Protein AF-A0A914PVV0-F1 (afdb_monomer_lite)

Structure (mmCIF, N/CA/C/O backbone):
data_AF-A0A914PVV0-F1
#
_entry.id   AF-A0A914PVV0-F1
#
loop_
_atom_site.group_PDB
_atom_site.id
_atom_site.type_symbol
_atom_site.label_atom_id
_atom_site.label_alt_id
_atom_site.label_comp_id
_atom_site.label_asym_id
_atom_site.label_entity_id
_atom_site.label_seq_id
_atom_site.pdbx_PDB_ins_code
_atom_site.Cartn_x
_atom_site.Cartn_y
_atom_site.Cartn_z
_atom_site.occupancy
_atom_site.B_iso_or_equiv
_atom_site.auth_seq_id
_atom_site.auth_comp_id
_atom_site.auth_asym_id
_atom_site.auth_atom_id
_atom_site.pdbx_PDB_model_num
ATOM 1 N N . MET A 1 1 ? -35.018 1.408 21.579 1.00 57.44 1 MET A N 1
ATOM 2 C CA . MET A 1 1 ? -34.139 1.826 20.461 1.00 57.44 1 MET A CA 1
ATOM 3 C C . MET A 1 1 ? -34.644 3.132 19.842 1.00 57.44 1 MET A C 1
ATOM 5 O O . MET A 1 1 ? -35.717 3.586 20.230 1.00 57.44 1 MET A O 1
ATOM 9 N N . ARG A 1 2 ? -33.846 3.809 18.996 1.00 64.81 2 ARG A N 1
ATOM 10 C CA . ARG A 1 2 ? -34.259 5.055 18.305 1.00 64.81 2 ARG A CA 1
ATOM 11 C C . ARG A 1 2 ? -35.321 4.743 17.235 1.00 64.81 2 ARG A C 1
ATOM 13 O O . ARG A 1 2 ? -35.504 3.589 16.883 1.00 64.81 2 ARG A O 1
ATOM 20 N N . ASN A 1 3 ? -36.02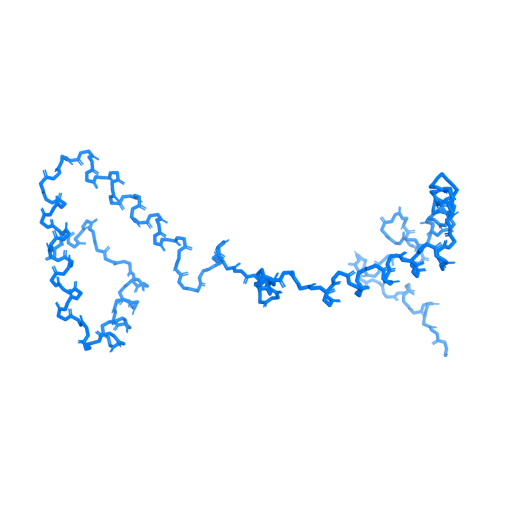4 5.766 16.740 1.00 66.62 3 ASN A N 1
ATOM 21 C CA . ASN A 1 3 ? -37.070 5.612 15.719 1.00 66.62 3 ASN A CA 1
ATOM 22 C C . ASN A 1 3 ? -36.509 4.980 14.426 1.00 66.62 3 ASN A C 1
ATOM 24 O O . ASN A 1 3 ? -35.668 5.599 13.765 1.00 66.62 3 ASN A O 1
ATOM 28 N N . GLU A 1 4 ? -37.014 3.792 14.085 1.00 58.53 4 GLU A N 1
ATOM 29 C CA . GLU A 1 4 ? -36.566 2.928 12.983 1.00 58.53 4 GLU A CA 1
ATOM 30 C C . GLU A 1 4 ? -36.800 3.537 11.597 1.00 58.53 4 GLU A C 1
ATOM 32 O O . GLU A 1 4 ? -35.955 3.397 10.723 1.00 58.53 4 GLU A O 1
ATOM 37 N N . LEU A 1 5 ? -37.862 4.325 11.403 1.00 58.12 5 LEU A N 1
ATOM 38 C CA . LEU A 1 5 ? -38.147 4.958 10.105 1.00 58.12 5 LEU A CA 1
ATOM 39 C C . LEU A 1 5 ? -37.106 6.014 9.703 1.00 58.12 5 LEU A C 1
ATOM 41 O O . LEU A 1 5 ? -37.007 6.379 8.537 1.00 58.12 5 LEU A O 1
ATOM 45 N N . LYS A 1 6 ? -36.352 6.543 10.675 1.00 58.94 6 LYS A N 1
ATOM 46 C CA . LYS A 1 6 ? -35.351 7.598 10.451 1.00 58.94 6 LYS A CA 1
ATOM 47 C C . LYS A 1 6 ? -33.915 7.147 10.735 1.00 58.94 6 LYS A C 1
ATOM 49 O O . LYS A 1 6 ? -32.983 7.773 10.244 1.00 58.94 6 LYS A O 1
ATOM 54 N N . HIS A 1 7 ? -33.734 6.105 11.545 1.00 66.00 7 HIS A N 1
ATOM 55 C CA . HIS A 1 7 ? -32.417 5.619 11.975 1.00 66.00 7 HIS A CA 1
ATOM 56 C C . HIS A 1 7 ? -32.308 4.093 11.866 1.00 66.00 7 HIS A C 1
ATOM 58 O O . HIS A 1 7 ? -31.552 3.492 12.626 1.00 66.00 7 HIS A O 1
ATOM 64 N N . GLY A 1 8 ? -33.088 3.478 10.977 1.00 78.88 8 GLY A N 1
ATOM 65 C CA . GLY A 1 8 ? -32.992 2.055 10.678 1.00 78.88 8 GLY A CA 1
ATOM 66 C C . GLY A 1 8 ? -31.596 1.675 10.189 1.00 78.88 8 GLY A C 1
ATOM 67 O O . GLY A 1 8 ? -30.842 2.525 9.701 1.00 78.88 8 GLY A O 1
ATOM 68 N N . LEU A 1 9 ? -31.270 0.402 10.383 1.00 86.31 9 LEU A N 1
ATOM 69 C CA . LEU A 1 9 ? -30.069 -0.215 9.841 1.00 86.31 9 LEU A CA 1
ATOM 70 C C . LEU A 1 9 ? -30.288 -0.530 8.356 1.00 86.31 9 LEU A C 1
ATOM 72 O O . LEU A 1 9 ? -31.388 -0.919 7.960 1.00 86.31 9 LEU A O 1
ATOM 76 N N . GLU A 1 10 ? -29.246 -0.348 7.554 1.00 88.31 10 GLU A N 1
ATOM 77 C CA . GLU A 1 10 ? -29.175 -0.856 6.178 1.00 88.31 10 GLU A CA 1
ATOM 78 C C . GLU A 1 10 ? -29.144 -2.407 6.186 1.00 88.31 10 GLU A C 1
ATOM 80 O O . GLU A 1 10 ? -28.877 -3.019 7.221 1.00 88.31 10 GLU A O 1
ATOM 85 N N . GLU A 1 11 ? -29.446 -3.078 5.067 1.00 88.56 11 GLU A N 1
ATOM 86 C CA . GLU A 1 11 ? -29.530 -4.557 5.026 1.00 88.56 11 GLU A CA 1
ATOM 87 C C . GLU A 1 11 ? -28.225 -5.242 5.467 1.00 88.56 11 GLU A C 1
ATOM 89 O O . GLU A 1 11 ? -28.246 -6.205 6.237 1.00 88.56 11 GLU A O 1
ATOM 94 N N . ASP A 1 12 ? -27.086 -4.701 5.038 1.00 86.44 12 ASP A N 1
ATOM 95 C CA . ASP A 1 12 ? -25.755 -5.165 5.427 1.00 86.44 12 ASP A CA 1
ATOM 96 C C . ASP A 1 12 ? -25.471 -4.913 6.917 1.00 86.44 12 ASP A C 1
ATOM 98 O O . ASP A 1 12 ? -24.859 -5.742 7.595 1.00 86.44 12 ASP A O 1
ATOM 102 N N . GLU A 1 13 ? -25.965 -3.800 7.462 1.00 89.19 13 GLU A N 1
ATOM 103 C CA . GLU A 1 13 ? -25.869 -3.483 8.887 1.00 89.19 13 GLU A CA 1
ATOM 104 C C . GLU A 1 13 ? -26.726 -4.435 9.741 1.00 89.19 13 GLU A C 1
ATOM 106 O O . GLU A 1 13 ? -26.305 -4.821 10.834 1.00 89.19 13 GLU A O 1
ATOM 111 N N . VAL A 1 14 ? -27.891 -4.867 9.244 1.00 91.12 14 VAL A N 1
ATOM 112 C CA . VAL A 1 14 ? -28.726 -5.894 9.894 1.00 91.12 14 VAL A CA 1
ATOM 113 C C . VAL A 1 14 ? -28.014 -7.246 9.901 1.00 91.12 14 VAL A C 1
ATOM 115 O O . VAL A 1 14 ? -27.980 -7.924 10.931 1.00 91.12 14 VAL A O 1
ATOM 118 N N . GLU A 1 15 ? -27.406 -7.642 8.783 1.00 90.94 15 GLU A N 1
ATOM 119 C CA . GLU A 1 15 ? -26.637 -8.886 8.705 1.00 90.94 15 GLU A CA 1
ATOM 120 C C . GLU A 1 15 ? -25.436 -8.862 9.666 1.00 90.94 15 GLU A C 1
ATOM 122 O O . GLU A 1 15 ? -25.207 -9.821 10.410 1.00 90.94 15 GLU A O 1
ATOM 127 N N . ALA A 1 16 ? -24.700 -7.747 9.709 1.00 89.81 16 ALA A N 1
ATOM 128 C CA . ALA A 1 16 ? -23.592 -7.548 10.639 1.00 89.81 16 ALA A CA 1
ATOM 129 C C . ALA A 1 16 ? -24.055 -7.573 12.104 1.00 89.81 16 ALA A C 1
ATOM 131 O O . ALA A 1 16 ? -23.403 -8.202 12.940 1.00 89.81 16 ALA A O 1
ATOM 132 N N . TYR A 1 17 ? -25.190 -6.941 12.418 1.00 92.00 17 TYR A N 1
ATOM 133 C CA . TYR A 1 17 ? -25.786 -6.978 13.752 1.00 92.00 17 TYR A CA 1
ATOM 134 C C . TYR A 1 17 ? -26.091 -8.415 14.185 1.00 92.00 17 TYR A C 1
ATOM 136 O O . TYR A 1 17 ? -25.650 -8.828 15.256 1.00 92.00 17 TYR A O 1
ATOM 144 N N . ASN A 1 18 ? -26.765 -9.201 13.341 1.00 94.00 18 ASN A N 1
ATOM 145 C CA . ASN A 1 18 ? -27.108 -10.590 13.655 1.00 94.00 18 ASN A CA 1
ATOM 146 C C . ASN A 1 18 ? -25.855 -11.455 13.873 1.00 94.00 18 ASN A C 1
ATOM 148 O O . ASN A 1 18 ? -25.787 -12.198 14.852 1.00 94.00 18 ASN A O 1
ATOM 152 N N . LYS A 1 19 ? -24.824 -11.290 13.030 1.00 92.75 19 LYS A N 1
ATOM 153 C CA . LYS A 1 19 ? -23.522 -11.957 13.207 1.00 92.75 19 LYS A CA 1
ATOM 154 C C . LYS A 1 19 ? -22.871 -11.602 14.546 1.00 92.75 19 LYS A C 1
ATOM 156 O O . LYS A 1 19 ? -22.341 -12.475 15.228 1.00 92.75 19 LYS A O 1
ATOM 161 N N . LEU A 1 20 ? -22.901 -10.326 14.936 1.00 93.38 20 LEU A N 1
ATOM 162 C CA . LEU A 1 20 ? -22.325 -9.866 16.202 1.00 93.38 20 LEU A CA 1
ATOM 163 C C . LEU A 1 20 ? -23.113 -10.363 17.418 1.00 93.38 20 LEU A C 1
ATOM 165 O O . LEU A 1 20 ? -22.491 -10.711 18.419 1.00 93.38 20 LEU A O 1
ATOM 169 N N . VAL A 1 21 ? -24.445 -10.427 17.339 1.00 94.94 21 VAL A N 1
ATOM 170 C CA . VAL A 1 21 ? -25.301 -11.000 18.393 1.00 94.94 21 VAL A CA 1
ATOM 171 C C . VAL A 1 21 ? -24.935 -12.460 18.644 1.00 94.94 21 VAL A C 1
ATOM 173 O O . VAL A 1 21 ? -24.766 -12.859 19.795 1.00 94.94 21 VAL A O 1
ATOM 176 N N . GLU A 1 22 ? -24.778 -13.243 17.577 1.00 96.88 22 GLU A N 1
ATOM 177 C CA . GLU A 1 22 ? -24.393 -14.651 17.672 1.00 96.88 22 GLU A CA 1
ATOM 178 C C . GLU A 1 22 ? -22.975 -14.806 18.248 1.00 96.88 22 GLU A C 1
ATOM 180 O O . GLU A 1 22 ? -22.773 -15.507 19.241 1.00 96.88 22 GLU A O 1
ATOM 185 N N . LEU A 1 23 ? -21.996 -14.086 17.687 1.00 96.50 23 LEU A N 1
ATOM 186 C CA . LEU A 1 23 ? -20.584 -14.192 18.072 1.00 96.50 23 LEU A CA 1
ATOM 187 C C . LEU A 1 23 ? -20.312 -13.695 19.504 1.00 96.50 23 LEU A C 1
ATOM 189 O O . LEU A 1 23 ? -19.496 -14.265 20.231 1.00 96.50 23 LEU A O 1
ATOM 193 N N . LEU A 1 24 ? -20.979 -12.615 19.916 1.00 96.81 24 LEU A N 1
ATOM 194 C CA . LEU A 1 24 ? -20.758 -11.937 21.196 1.00 96.81 24 LEU A CA 1
ATOM 195 C C . LEU A 1 24 ? -21.884 -12.188 22.205 1.00 96.81 24 LEU A C 1
ATOM 197 O O . LEU A 1 24 ? -21.999 -11.441 23.179 1.00 96.81 24 LEU A O 1
ATOM 201 N N . GLY A 1 25 ? -22.679 -13.249 22.030 1.00 97.06 25 GLY A N 1
ATOM 202 C CA . GLY A 1 25 ? -23.832 -13.554 22.885 1.00 97.06 25 GLY A CA 1
ATOM 203 C C . GLY A 1 25 ? -23.514 -13.546 24.387 1.00 97.06 25 GLY A C 1
ATOM 204 O O . GLY A 1 25 ? -24.254 -12.972 25.185 1.00 97.06 25 GLY A O 1
ATOM 205 N N . HIS A 1 26 ? -22.351 -14.078 24.777 1.00 97.75 26 HIS A N 1
ATOM 206 C CA . HIS A 1 26 ? -21.885 -14.099 26.171 1.00 97.75 26 HIS A CA 1
ATOM 207 C C . HIS A 1 26 ? -21.632 -12.702 26.778 1.00 97.75 26 HIS A C 1
ATOM 209 O O . HIS A 1 26 ? -21.719 -12.536 27.992 1.00 97.75 26 HIS A O 1
ATOM 215 N N . MET A 1 27 ? -21.343 -11.690 25.953 1.00 97.81 27 MET A N 1
ATOM 216 C CA . MET A 1 27 ? -21.174 -10.291 26.370 1.00 97.81 27 MET A CA 1
ATOM 217 C C . MET A 1 27 ? -22.401 -9.427 26.065 1.00 97.81 27 MET A C 1
ATOM 219 O O . MET A 1 27 ? -22.405 -8.239 26.392 1.00 97.81 27 MET A O 1
ATOM 223 N N . TRP A 1 28 ? -23.456 -9.986 25.468 1.00 96.56 28 TRP A N 1
ATOM 224 C CA . TRP A 1 28 ? -24.558 -9.194 24.927 1.00 96.56 28 TRP A CA 1
ATOM 225 C C . TRP A 1 28 ? -25.278 -8.343 25.981 1.00 96.56 28 TRP A C 1
ATOM 227 O O . TRP A 1 28 ? -25.666 -7.206 25.707 1.00 96.56 28 TRP A O 1
ATOM 237 N N . GLY A 1 29 ? -25.382 -8.845 27.217 1.00 97.12 29 GLY A N 1
ATOM 238 C CA . GLY A 1 29 ? -25.919 -8.079 28.345 1.00 97.12 29 GLY A CA 1
ATOM 239 C C . GLY A 1 29 ? -25.108 -6.812 28.643 1.00 97.12 29 GLY A C 1
ATOM 240 O O . GLY A 1 29 ? -25.682 -5.738 28.812 1.00 97.12 29 GLY A O 1
ATOM 241 N N . PHE A 1 30 ? -23.775 -6.899 28.626 1.00 98.12 30 PHE A N 1
ATOM 242 C CA . PHE A 1 30 ? -22.898 -5.738 28.806 1.00 98.12 30 PHE A CA 1
ATOM 243 C C . PHE A 1 30 ? -23.037 -4.742 27.648 1.00 98.12 30 PHE A C 1
ATOM 245 O O . PHE A 1 30 ? -23.195 -3.544 27.884 1.00 98.12 30 PHE A O 1
ATOM 252 N N . ILE A 1 31 ? -23.032 -5.238 26.407 1.00 97.12 31 ILE A N 1
ATOM 253 C CA . ILE A 1 31 ? -23.175 -4.410 25.199 1.00 97.12 31 ILE A CA 1
ATOM 254 C C . ILE A 1 31 ? -24.508 -3.649 25.222 1.00 97.12 31 ILE A C 1
ATOM 256 O O . ILE A 1 31 ? -24.535 -2.447 24.961 1.00 97.12 31 ILE A O 1
ATOM 260 N N . SER A 1 32 ? -25.596 -4.323 25.604 1.00 95.75 32 SER A N 1
ATOM 261 C CA . SER A 1 32 ? -26.932 -3.726 25.700 1.00 95.75 32 SER A CA 1
ATOM 262 C C . SER A 1 32 ? -26.973 -2.594 26.730 1.00 95.75 32 SER A C 1
ATOM 264 O O . SER A 1 32 ? -27.419 -1.492 26.414 1.00 95.75 32 SER A O 1
ATOM 266 N N . VAL A 1 33 ? -26.421 -2.818 27.929 1.00 97.81 33 VAL A N 1
ATOM 267 C CA . VAL A 1 33 ? -26.341 -1.784 28.977 1.00 97.81 33 VAL A CA 1
ATOM 268 C C . VAL A 1 33 ? -25.510 -0.582 28.513 1.00 97.81 33 VAL A C 1
ATOM 270 O O . VAL A 1 33 ? -25.919 0.564 28.709 1.00 97.81 33 VAL A O 1
ATOM 273 N N . GLN A 1 34 ? -24.369 -0.810 27.854 1.00 97.69 34 GLN A N 1
ATOM 274 C CA . GLN A 1 34 ? -23.549 0.273 27.299 1.00 97.69 34 GLN A CA 1
ATOM 275 C C . GLN A 1 34 ? -24.303 1.073 26.224 1.00 97.69 34 GLN A C 1
ATOM 277 O O . GLN A 1 34 ? -24.290 2.307 26.252 1.00 97.69 34 GLN A O 1
ATOM 282 N N . ALA A 1 35 ? -25.007 0.399 25.310 1.00 94.38 35 ALA A N 1
ATOM 283 C CA . ALA A 1 35 ? -25.793 1.048 24.261 1.00 94.38 35 ALA A CA 1
ATOM 284 C C . ALA A 1 35 ? -26.935 1.906 24.837 1.00 94.38 35 ALA A C 1
ATOM 286 O O . ALA A 1 35 ? -27.180 3.024 24.373 1.00 94.38 35 ALA A O 1
ATOM 287 N N . GLU A 1 36 ? -27.609 1.427 25.884 1.00 95.00 36 GLU A N 1
ATOM 288 C CA . GLU A 1 36 ? -28.650 2.182 26.587 1.00 95.00 36 GLU A CA 1
ATOM 289 C C . GLU A 1 36 ? -28.096 3.427 27.290 1.00 95.00 36 GLU A C 1
ATOM 291 O O . GLU A 1 36 ? -28.694 4.506 27.196 1.00 95.00 36 GLU A O 1
ATOM 296 N N . MET A 1 37 ? -26.934 3.313 27.942 1.00 96.44 37 MET A N 1
ATOM 297 C CA . MET A 1 37 ? -26.247 4.451 28.559 1.00 96.44 37 MET A CA 1
ATOM 298 C C . MET A 1 37 ? -25.875 5.517 27.520 1.00 96.44 37 MET A C 1
ATOM 300 O O . MET A 1 37 ? -26.160 6.700 27.726 1.00 96.44 37 MET A O 1
ATOM 304 N N . GLN A 1 38 ? -25.319 5.110 26.374 1.00 92.75 38 GLN A N 1
ATOM 305 C CA . GLN A 1 38 ? -25.003 6.024 25.272 1.00 92.75 38 GLN A CA 1
ATOM 306 C C . GLN A 1 38 ? -26.260 6.710 24.725 1.00 92.75 38 GLN A C 1
ATOM 308 O O . GLN A 1 38 ? -26.264 7.924 24.512 1.00 92.75 38 GLN A O 1
ATOM 313 N N . LEU A 1 39 ? -27.367 5.972 24.569 1.00 91.50 39 LEU A N 1
ATOM 314 C CA . LEU A 1 39 ? -28.643 6.539 24.131 1.00 91.50 39 LEU A CA 1
ATOM 315 C C . LEU A 1 39 ? -29.188 7.578 25.124 1.00 91.50 39 LEU A C 1
ATOM 317 O O . LEU A 1 39 ? -29.756 8.588 24.698 1.00 91.50 39 LEU A O 1
ATOM 321 N N . LYS A 1 40 ? -29.027 7.354 26.434 1.00 94.38 40 LYS A N 1
ATOM 322 C CA . LYS A 1 40 ? -29.444 8.309 27.471 1.00 94.38 40 LYS A CA 1
ATOM 323 C C . LYS A 1 40 ? -28.667 9.623 27.359 1.00 94.38 40 LYS A C 1
ATOM 325 O O . LYS A 1 40 ? -29.293 10.675 27.263 1.00 94.38 40 LYS A O 1
ATOM 330 N N . ILE A 1 41 ? -27.340 9.550 27.248 1.00 92.38 41 ILE A N 1
ATOM 331 C CA . ILE A 1 41 ? -26.469 10.723 27.049 1.00 92.38 41 ILE A CA 1
ATOM 332 C C . ILE A 1 41 ? -26.834 11.450 25.749 1.00 92.38 41 ILE A C 1
ATOM 334 O O . ILE A 1 41 ? -26.969 12.672 25.717 1.00 92.38 41 ILE A O 1
ATOM 338 N N . GLN A 1 42 ? -27.051 10.703 24.664 1.00 89.50 42 GLN A N 1
ATOM 339 C CA . GLN A 1 42 ? -27.476 11.262 23.383 1.00 89.50 42 GLN A CA 1
ATOM 340 C C . GLN A 1 42 ? -28.782 12.051 23.507 1.00 89.50 42 GLN A C 1
ATOM 342 O O . GLN A 1 42 ? -28.884 13.130 22.930 1.00 89.50 42 GLN A O 1
ATOM 347 N N . LYS A 1 43 ? -29.776 11.566 24.264 1.00 90.31 43 LYS A N 1
ATOM 348 C CA . LYS A 1 43 ? -31.075 12.246 24.430 1.00 90.31 43 LYS A CA 1
ATOM 349 C C . LYS A 1 43 ? -30.961 13.613 25.106 1.00 90.31 43 LYS A C 1
ATOM 351 O O . LYS A 1 43 ? -31.742 14.493 24.743 1.00 90.31 43 LYS A O 1
ATOM 356 N N . GLU A 1 44 ? -29.989 13.809 25.991 1.00 94.06 44 GLU A N 1
ATOM 357 C CA . GLU A 1 44 ? -29.754 15.073 26.707 1.00 94.06 44 GLU A CA 1
ATOM 358 C C . GLU A 1 44 ? -29.123 16.164 25.818 1.00 94.06 44 GLU A C 1
ATOM 360 O O . GLU A 1 44 ? -29.208 17.351 26.130 1.00 94.06 44 GLU A O 1
ATOM 365 N N . ARG A 1 45 ? -28.549 15.797 24.662 1.00 91.88 45 ARG A N 1
ATOM 366 C CA . ARG A 1 45 ? -27.898 16.744 23.739 1.00 91.88 45 ARG A CA 1
ATOM 367 C C . ARG A 1 45 ? -28.880 17.630 22.969 1.00 91.88 45 ARG A C 1
ATOM 369 O O . ARG A 1 45 ? -30.032 17.260 22.697 1.00 91.88 45 ARG A O 1
ATOM 376 N N . LYS A 1 46 ? -28.391 18.788 22.516 1.00 95.75 46 LYS A N 1
ATOM 377 C CA . LYS A 1 46 ? -29.142 19.688 21.628 1.00 95.75 46 LYS A CA 1
ATOM 378 C C . LYS A 1 46 ? -29.366 19.040 20.259 1.00 95.75 46 LYS A C 1
ATOM 380 O O . LYS A 1 46 ? -28.605 18.184 19.817 1.00 95.75 46 LYS A O 1
ATOM 385 N N . LYS A 1 47 ? -30.422 19.460 19.554 1.00 92.81 47 LYS A N 1
ATOM 386 C CA . LYS A 1 47 ? -30.803 18.877 18.254 1.00 92.81 47 LYS A CA 1
ATOM 387 C C . LYS A 1 47 ? -29.705 19.008 17.190 1.00 92.81 47 LYS A C 1
ATOM 389 O O . LYS A 1 47 ? -29.486 18.052 16.458 1.00 92.81 47 LYS A O 1
ATOM 394 N N . SER A 1 48 ? -29.031 20.156 17.110 1.00 92.31 48 SER A N 1
ATOM 395 C CA . SER A 1 48 ? -27.924 20.379 16.166 1.00 92.31 48 SER A CA 1
ATOM 396 C C . SER A 1 48 ? -26.745 19.443 16.442 1.00 92.31 48 SER A C 1
ATOM 398 O O . SER A 1 48 ? -26.249 18.796 15.529 1.00 92.31 48 SER A O 1
ATOM 400 N N . GLU A 1 49 ? -26.359 19.300 17.709 1.00 93.50 49 GLU A N 1
ATOM 401 C CA . GLU A 1 49 ? -25.263 18.420 18.136 1.00 93.50 49 GLU A CA 1
ATOM 402 C C . GLU A 1 49 ? -25.567 16.941 17.873 1.00 93.50 49 GLU A C 1
ATOM 404 O O . GLU A 1 49 ? -24.690 16.207 17.432 1.00 93.50 49 GLU A O 1
ATOM 409 N N . LYS A 1 50 ? -26.817 16.504 18.089 1.00 92.00 50 LYS A N 1
ATOM 410 C CA . LYS A 1 50 ? -27.253 15.130 17.780 1.00 92.00 50 LYS A CA 1
ATOM 411 C C . LYS A 1 50 ? -27.023 14.771 16.312 1.00 92.00 50 LYS A C 1
ATOM 413 O O . LYS A 1 50 ? -26.588 13.662 16.032 1.00 92.00 50 LYS A O 1
ATOM 418 N N . VAL A 1 51 ? -27.325 15.694 15.394 1.00 90.38 51 VAL A N 1
ATOM 419 C CA . VAL A 1 51 ? -27.168 15.466 13.947 1.00 90.38 51 VAL A CA 1
ATOM 420 C C . VAL A 1 51 ? -25.695 15.350 13.569 1.00 90.38 51 VAL A C 1
ATOM 422 O O . VAL A 1 51 ? -25.338 14.437 12.832 1.00 90.38 51 VAL A O 1
ATOM 425 N N . VAL A 1 52 ? -24.846 16.242 14.091 1.00 93.75 52 VAL A N 1
ATOM 426 C CA . VAL A 1 52 ? -23.399 16.196 13.833 1.00 93.75 52 VAL A CA 1
ATOM 427 C C . VAL A 1 52 ? -22.812 14.888 14.357 1.00 93.75 52 VAL A C 1
ATOM 429 O O . VAL A 1 52 ? -22.189 14.161 13.592 1.00 93.75 52 VAL A O 1
ATOM 432 N N . PHE A 1 53 ? -23.105 14.533 15.610 1.00 92.12 53 PHE A N 1
ATOM 433 C CA . PHE A 1 53 ? -22.570 13.321 16.226 1.00 92.12 53 PHE A CA 1
ATOM 434 C C . PHE A 1 53 ? -23.017 12.042 15.501 1.00 92.12 53 PHE A C 1
ATOM 436 O O . PHE A 1 53 ? -22.198 11.165 15.258 1.00 92.12 53 PHE A O 1
ATOM 443 N N . ASP A 1 54 ? -24.299 11.929 15.124 1.00 90.06 54 ASP A N 1
ATOM 444 C CA . ASP A 1 54 ? -24.792 10.760 14.374 1.00 90.06 54 ASP A CA 1
ATOM 445 C C . ASP A 1 54 ? -24.108 10.641 13.003 1.00 90.06 54 ASP A C 1
ATOM 447 O O . ASP A 1 54 ? -23.761 9.545 12.565 1.00 90.06 54 ASP A O 1
ATOM 451 N N . SER A 1 55 ? -23.859 11.778 12.342 1.00 91.06 55 SER A N 1
ATOM 452 C CA . SER A 1 55 ? -23.140 11.818 11.068 1.00 91.06 55 SER A CA 1
ATOM 453 C C . SER A 1 55 ? -21.670 11.418 11.219 1.00 91.06 55 SER A C 1
ATOM 455 O O . SER A 1 55 ? -21.157 10.671 10.386 1.00 91.06 55 SER A O 1
ATOM 457 N N . GLU A 1 56 ? -20.986 11.908 12.253 1.00 94.06 56 GLU A N 1
ATOM 458 C CA . GLU A 1 56 ? -19.589 11.565 12.547 1.00 94.06 56 GLU A CA 1
ATOM 459 C C . GLU A 1 56 ? -19.442 10.078 12.882 1.00 94.06 56 GLU A C 1
ATOM 461 O O . GLU A 1 56 ? -18.581 9.399 12.320 1.00 94.06 56 GLU A O 1
ATOM 466 N N . GLU A 1 57 ? -20.322 9.550 13.735 1.00 91.38 57 GLU A N 1
ATOM 467 C CA . GLU A 1 57 ? -20.340 8.137 14.117 1.00 91.38 57 GLU A CA 1
ATOM 468 C C . GLU A 1 57 ? -20.606 7.238 12.899 1.00 91.38 57 GLU A C 1
ATOM 470 O O . GLU A 1 57 ? -19.877 6.270 12.667 1.00 91.38 57 GLU A O 1
ATOM 475 N N . ARG A 1 58 ? -21.574 7.594 12.042 1.00 88.94 58 ARG A N 1
ATOM 476 C CA . ARG A 1 58 ? -21.816 6.869 10.783 1.00 88.94 58 ARG A CA 1
ATOM 477 C C . ARG A 1 58 ? -20.614 6.908 9.844 1.00 88.94 58 ARG A C 1
ATOM 479 O O . ARG A 1 58 ? -20.267 5.884 9.260 1.00 88.94 58 ARG A O 1
ATOM 486 N N . ALA A 1 59 ? -19.964 8.061 9.684 1.00 89.44 59 ALA A N 1
ATOM 487 C CA . ALA A 1 59 ? -18.773 8.179 8.843 1.00 89.44 59 ALA A CA 1
ATOM 488 C C . ALA A 1 59 ? -17.605 7.333 9.379 1.00 89.44 59 ALA A C 1
ATOM 490 O O . ALA A 1 59 ? -16.922 6.663 8.603 1.00 89.44 59 ALA A O 1
ATOM 491 N N . PHE A 1 60 ? -17.415 7.308 10.702 1.00 89.81 60 PHE A N 1
ATOM 492 C CA . PHE A 1 60 ? -16.401 6.482 11.355 1.00 89.81 60 PHE A CA 1
ATOM 493 C C . PHE A 1 60 ? -16.573 4.991 11.037 1.00 89.81 60 PHE A C 1
ATOM 495 O O . PHE A 1 60 ? -15.586 4.319 10.710 1.00 89.81 60 PHE A O 1
ATOM 502 N N . TRP A 1 61 ? -17.811 4.489 11.108 1.00 88.62 61 TRP A N 1
ATOM 503 C CA . TRP A 1 61 ? -18.120 3.083 10.844 1.00 88.62 61 TRP A CA 1
ATOM 504 C C . TRP A 1 61 ? -18.096 2.731 9.359 1.00 88.62 61 TRP A C 1
ATOM 506 O O . T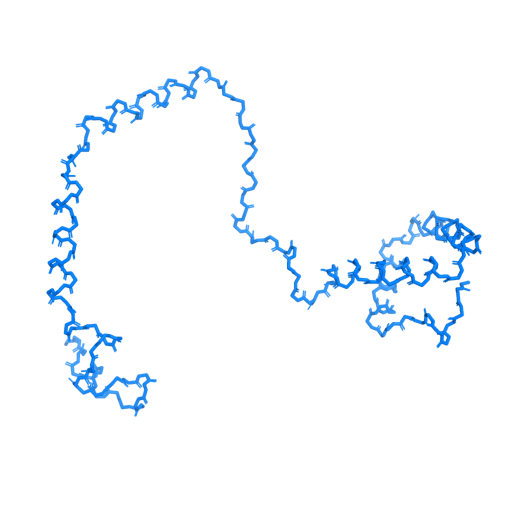RP A 1 61 ? -17.619 1.652 9.019 1.00 88.62 61 TRP A O 1
ATOM 516 N N . ARG A 1 62 ? -18.498 3.645 8.464 1.00 86.19 62 ARG A N 1
ATOM 517 C CA . ARG A 1 62 ? -18.366 3.461 7.003 1.00 86.19 62 ARG A CA 1
ATOM 518 C C . ARG A 1 62 ? -16.935 3.156 6.575 1.00 86.19 62 ARG A C 1
ATOM 520 O O . ARG A 1 62 ? -16.731 2.315 5.712 1.00 86.19 62 ARG A O 1
ATOM 527 N N . LEU A 1 63 ? -15.949 3.788 7.213 1.00 84.56 63 LEU A N 1
ATOM 528 C CA . LEU A 1 63 ? -14.534 3.549 6.919 1.00 84.56 63 LEU A CA 1
ATOM 529 C C . LEU A 1 63 ? -14.055 2.142 7.313 1.00 84.56 63 LEU A C 1
ATOM 531 O O . LEU A 1 63 ? -13.025 1.688 6.837 1.00 84.56 63 LEU A O 1
ATOM 535 N N . ARG A 1 64 ? -14.767 1.476 8.225 1.00 83.56 64 ARG A N 1
ATOM 536 C CA . ARG A 1 64 ? -14.362 0.212 8.858 1.00 83.56 64 ARG A CA 1
ATOM 537 C C . ARG A 1 64 ? -15.333 -0.926 8.548 1.00 83.56 64 ARG A C 1
ATOM 539 O O . ARG A 1 64 ? -15.366 -1.907 9.288 1.00 83.56 64 ARG A O 1
ATOM 546 N N . ARG A 1 65 ? -16.133 -0.800 7.482 1.00 77.19 65 ARG A N 1
ATOM 547 C CA . ARG A 1 65 ? -17.048 -1.865 7.062 1.00 77.19 65 ARG A CA 1
ATOM 548 C C . ARG A 1 65 ? -16.248 -3.039 6.476 1.00 77.19 65 ARG A C 1
ATOM 550 O O . ARG A 1 65 ? -15.456 -2.831 5.553 1.00 77.19 65 ARG A O 1
ATOM 557 N N . PRO A 1 66 ? -16.433 -4.269 6.990 1.00 67.25 66 PRO A N 1
ATOM 558 C CA . PRO A 1 66 ? -15.859 -5.462 6.375 1.00 67.25 66 PRO A CA 1
ATOM 559 C C . PRO A 1 66 ? -16.367 -5.636 4.935 1.00 67.25 66 PRO A C 1
ATOM 561 O O . PRO A 1 66 ? -17.551 -5.442 4.678 1.00 67.25 66 PRO A O 1
ATOM 564 N N . GLY A 1 67 ? -15.496 -6.026 4.001 1.00 66.69 67 GLY A N 1
ATOM 565 C CA . GLY A 1 67 ? -15.881 -6.357 2.618 1.00 66.69 67 GLY A CA 1
ATOM 566 C C . GLY A 1 67 ? -15.893 -5.188 1.625 1.00 66.69 67 GLY A C 1
ATOM 567 O O . GLY A 1 67 ? -15.997 -5.420 0.423 1.00 66.69 67 GLY A O 1
ATOM 568 N N . THR A 1 68 ? -15.721 -3.948 2.087 1.00 72.81 68 THR A N 1
ATOM 569 C CA . THR A 1 68 ? -15.419 -2.793 1.225 1.00 72.81 68 THR A CA 1
ATOM 570 C C . THR A 1 68 ? -13.936 -2.460 1.288 1.00 72.81 68 THR A C 1
ATOM 572 O O . THR A 1 68 ? -13.323 -2.674 2.332 1.00 72.81 68 THR A O 1
ATOM 575 N N . SER A 1 69 ? -13.364 -1.906 0.211 1.00 75.19 69 SER A N 1
ATOM 576 C CA . SER A 1 69 ? -11.974 -1.432 0.213 1.00 75.19 69 SER A CA 1
ATOM 577 C C . SER A 1 69 ? -11.744 -0.482 1.384 1.00 75.19 69 SER A C 1
ATOM 579 O O . SER A 1 69 ? -12.216 0.655 1.396 1.00 75.19 69 SER A O 1
ATOM 581 N N . ASN A 1 70 ? -11.031 -0.975 2.386 1.00 76.56 70 ASN A N 1
ATOM 582 C CA . ASN A 1 70 ? -10.784 -0.257 3.614 1.00 76.56 70 ASN A CA 1
ATOM 583 C C . ASN A 1 70 ? -9.448 0.472 3.471 1.00 76.56 70 ASN A C 1
ATOM 585 O O . ASN A 1 70 ? -8.397 -0.151 3.369 1.00 76.56 70 ASN A O 1
ATOM 589 N N . CYS A 1 71 ? -9.462 1.806 3.479 1.00 76.38 71 CYS A N 1
ATOM 590 C CA . CYS A 1 71 ? -8.225 2.586 3.382 1.00 76.38 71 CYS A CA 1
ATOM 591 C C . CYS A 1 71 ? -7.305 2.434 4.610 1.00 76.38 71 CYS A C 1
AT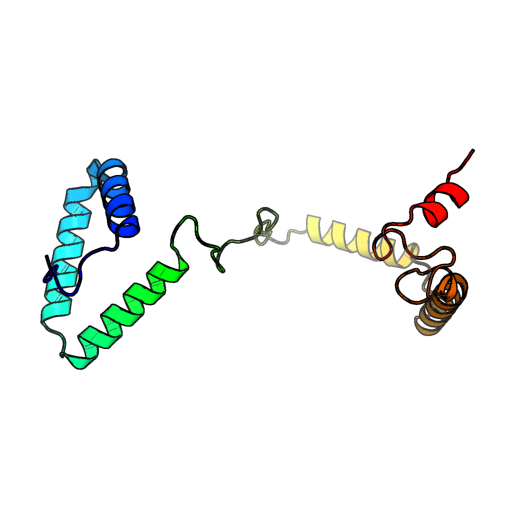OM 593 O O . CYS A 1 71 ? -6.179 2.927 4.596 1.00 76.38 71 CYS A O 1
ATOM 595 N N . LEU A 1 72 ? -7.786 1.775 5.668 1.00 79.81 72 LEU A N 1
ATOM 596 C CA . LEU A 1 72 ? -7.023 1.411 6.857 1.00 79.81 72 LEU A CA 1
ATOM 597 C C . LEU A 1 72 ? -6.446 -0.009 6.776 1.00 79.81 72 LEU A C 1
ATOM 599 O O . LEU A 1 72 ? -5.771 -0.422 7.718 1.00 79.81 72 LEU A O 1
ATOM 603 N N . GLU A 1 73 ? -6.720 -0.773 5.712 1.00 80.25 73 GLU A N 1
ATOM 604 C CA . GLU A 1 73 ? -6.079 -2.073 5.520 1.00 80.25 73 GLU A CA 1
ATOM 605 C C . GLU A 1 73 ? -4.586 -1.884 5.290 1.00 80.25 73 GLU A C 1
ATOM 607 O O . GLU A 1 73 ? -4.131 -1.254 4.334 1.00 80.25 73 GLU A O 1
ATOM 612 N N . GLU A 1 74 ? -3.804 -2.440 6.207 1.00 79.62 74 GLU A N 1
ATOM 613 C CA . GLU A 1 74 ? -2.363 -2.455 6.067 1.00 79.62 74 GLU A CA 1
ATOM 614 C C . GLU A 1 74 ? -1.957 -3.590 5.122 1.00 79.62 74 GLU A C 1
ATOM 616 O O . GLU A 1 74 ? -2.516 -4.688 5.206 1.00 79.62 74 GLU A O 1
ATOM 621 N N . PRO A 1 75 ? -0.968 -3.376 4.236 1.00 80.25 75 PRO A N 1
ATOM 622 C CA . PRO A 1 75 ? -0.454 -4.451 3.404 1.00 80.25 75 PRO A CA 1
ATOM 623 C C . PRO A 1 75 ? -0.017 -5.631 4.272 1.00 80.25 75 PRO A C 1
ATOM 625 O O . PRO A 1 75 ? 0.664 -5.434 5.278 1.00 80.25 75 PRO A O 1
ATOM 628 N N . ILE A 1 76 ? -0.309 -6.860 3.839 1.00 76.25 76 ILE A N 1
ATOM 629 C CA . ILE A 1 76 ? 0.097 -8.095 4.545 1.00 76.25 76 ILE A CA 1
ATOM 630 C C . ILE A 1 76 ? 1.619 -8.123 4.794 1.00 76.25 76 ILE A C 1
ATOM 632 O O . ILE A 1 76 ? 2.108 -8.713 5.754 1.00 76.25 76 ILE A O 1
ATOM 636 N N . GLN A 1 77 ? 2.388 -7.440 3.945 1.00 82.50 77 GLN A N 1
ATOM 637 C CA . GLN A 1 77 ? 3.845 -7.342 4.036 1.00 82.50 77 GLN A CA 1
ATOM 638 C C . GLN A 1 77 ? 4.335 -6.326 5.077 1.00 82.50 77 GLN A C 1
ATOM 640 O O . GLN A 1 77 ? 5.547 -6.200 5.279 1.00 82.50 77 GLN A O 1
ATOM 645 N N . LYS A 1 78 ? 3.444 -5.563 5.721 1.00 78.81 78 LYS A N 1
ATOM 646 C CA . LYS A 1 78 ? 3.836 -4.587 6.732 1.00 78.81 78 LYS A CA 1
ATOM 647 C C . LYS A 1 78 ? 4.272 -5.321 7.997 1.00 78.81 78 LYS A C 1
ATOM 649 O O . LYS A 1 78 ? 3.506 -5.599 8.909 1.00 78.81 78 LYS A O 1
ATOM 654 N N . ILE A 1 79 ? 5.564 -5.620 8.051 1.00 76.25 79 ILE A N 1
ATOM 655 C CA . ILE A 1 79 ? 6.215 -6.132 9.250 1.00 76.25 79 ILE A CA 1
ATOM 656 C C . ILE A 1 79 ? 6.352 -4.958 10.216 1.00 76.25 79 ILE A C 1
ATOM 658 O O . ILE A 1 79 ? 7.188 -4.072 10.007 1.00 76.25 79 ILE A O 1
ATOM 662 N N . GLU A 1 80 ? 5.557 -4.951 11.287 1.00 73.44 80 GLU A N 1
ATOM 663 C CA . GLU A 1 80 ? 5.783 -4.042 12.406 1.00 73.44 80 GLU A CA 1
ATOM 664 C C . GLU A 1 80 ? 7.192 -4.266 12.954 1.00 73.44 80 GLU A C 1
ATOM 666 O O . GLU A 1 80 ? 7.514 -5.267 13.607 1.00 73.44 80 GLU A O 1
ATOM 671 N N . ARG A 1 81 ? 8.081 -3.316 12.665 1.00 71.56 81 ARG A N 1
ATOM 672 C CA . ARG A 1 81 ? 9.431 -3.325 13.211 1.00 71.56 81 ARG A CA 1
ATOM 673 C C . ARG A 1 81 ? 9.321 -2.970 14.684 1.00 71.56 81 ARG A C 1
ATOM 675 O O . ARG A 1 81 ? 9.354 -1.797 15.045 1.00 71.56 81 ARG A O 1
ATOM 682 N N . LYS A 1 82 ? 9.225 -3.987 15.544 1.00 75.06 82 LYS A N 1
ATOM 683 C CA . LYS A 1 82 ? 9.442 -3.802 16.981 1.00 75.06 82 LYS A CA 1
ATOM 684 C C . LYS A 1 82 ? 10.774 -3.074 17.153 1.00 75.06 82 LYS A C 1
ATOM 686 O O . LYS A 1 82 ? 11.799 -3.548 16.656 1.00 75.06 82 LYS A O 1
ATOM 691 N N . LEU A 1 83 ? 10.749 -1.923 17.826 1.00 70.44 83 LEU A N 1
ATOM 692 C CA . LEU A 1 83 ? 11.950 -1.189 18.215 1.00 70.44 83 LEU A CA 1
ATOM 693 C C . LEU A 1 83 ? 12.844 -2.144 19.013 1.00 70.44 83 LEU A C 1
ATOM 695 O O . LEU A 1 83 ? 12.584 -2.449 20.178 1.00 70.44 83 LEU A O 1
ATOM 699 N N . ARG A 1 84 ? 13.870 -2.693 18.357 1.00 69.69 84 ARG A N 1
ATOM 700 C CA . ARG A 1 84 ? 14.838 -3.567 19.017 1.00 69.69 84 ARG A CA 1
ATOM 701 C C . ARG A 1 84 ? 15.673 -2.705 19.954 1.00 69.69 84 ARG A C 1
ATOM 703 O O . ARG A 1 84 ? 16.200 -1.677 19.537 1.00 69.69 84 ARG A O 1
ATOM 710 N N . LYS A 1 85 ? 15.820 -3.134 21.210 1.00 75.94 85 LYS A N 1
ATOM 711 C CA . LYS A 1 85 ? 16.754 -2.497 22.146 1.00 75.94 85 LYS A CA 1
ATOM 712 C C . LYS A 1 85 ? 18.164 -2.591 21.554 1.00 75.94 85 LYS A C 1
ATOM 714 O O . LYS A 1 85 ? 18.637 -3.695 21.284 1.00 75.94 85 LYS A O 1
ATOM 719 N N . CYS A 1 86 ? 18.820 -1.454 21.334 1.00 78.25 86 CYS A N 1
ATOM 720 C CA . CYS A 1 86 ? 20.202 -1.428 20.860 1.00 78.25 86 CYS A CA 1
ATOM 721 C C . CYS A 1 86 ? 21.129 -2.038 21.917 1.00 78.25 86 CYS A C 1
ATOM 723 O O . CYS A 1 86 ? 21.288 -1.489 23.005 1.00 78.25 86 CYS A O 1
ATOM 725 N N . THR A 1 87 ? 21.747 -3.172 21.592 1.00 88.62 87 THR A N 1
ATOM 726 C CA . THR A 1 87 ? 22.739 -3.839 22.442 1.00 88.62 87 THR A CA 1
ATOM 727 C C . THR A 1 87 ? 24.154 -3.571 21.933 1.00 88.62 87 THR A C 1
ATOM 729 O O . THR A 1 87 ? 24.362 -3.256 20.761 1.00 88.62 87 T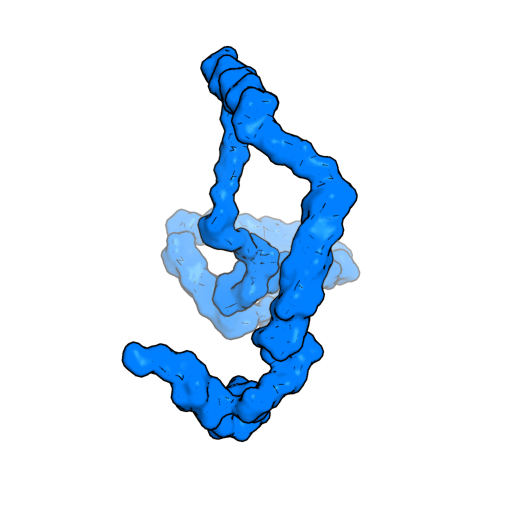HR A O 1
ATOM 732 N N . ALA A 1 88 ? 25.159 -3.765 22.791 1.00 91.44 88 ALA A N 1
ATOM 733 C CA . ALA A 1 88 ? 26.567 -3.665 22.394 1.00 91.44 88 ALA A CA 1
ATOM 734 C C . ALA A 1 88 ? 26.931 -4.607 21.225 1.00 91.44 88 ALA A C 1
ATOM 736 O O . ALA A 1 88 ? 27.784 -4.275 20.406 1.00 91.44 88 ALA A O 1
ATOM 737 N N . GLY A 1 89 ? 26.270 -5.767 21.121 1.00 92.56 89 GLY A N 1
ATOM 738 C CA . GLY A 1 89 ? 26.448 -6.694 20.000 1.00 92.56 89 GLY A CA 1
ATOM 739 C C . GLY A 1 89 ? 25.990 -6.110 18.663 1.00 92.56 89 GLY A C 1
ATOM 740 O O . GLY A 1 89 ? 26.703 -6.244 17.672 1.00 92.56 89 GLY A O 1
ATOM 741 N N . ILE A 1 90 ? 24.860 -5.394 18.653 1.00 89.88 90 ILE A N 1
ATOM 742 C CA . ILE A 1 90 ? 24.336 -4.727 17.452 1.00 89.88 90 ILE A CA 1
ATOM 743 C C . ILE A 1 90 ? 25.301 -3.635 16.983 1.00 89.88 90 ILE A C 1
ATOM 745 O O . ILE A 1 90 ? 25.616 -3.572 15.799 1.00 89.88 90 ILE A O 1
ATOM 749 N N . TYR A 1 91 ? 25.838 -2.821 17.898 1.00 91.62 91 TYR A N 1
ATOM 750 C CA . TYR A 1 91 ? 26.812 -1.788 17.527 1.00 91.62 91 TYR A CA 1
ATOM 751 C C . TYR A 1 91 ? 28.101 -2.374 16.953 1.00 91.62 91 TYR A C 1
ATOM 753 O O . TYR A 1 91 ? 28.616 -1.857 15.967 1.00 91.62 91 TYR A O 1
ATOM 761 N N . ARG A 1 92 ? 28.606 -3.479 17.516 1.00 95.50 92 ARG A N 1
ATOM 762 C CA . ARG A 1 92 ? 29.777 -4.169 16.955 1.00 95.50 92 ARG A CA 1
ATOM 763 C C . ARG A 1 92 ? 29.509 -4.684 15.542 1.00 95.50 92 ARG A C 1
ATOM 765 O O . ARG A 1 92 ? 30.335 -4.469 14.663 1.00 95.50 92 ARG A O 1
ATOM 772 N N . GLN A 1 93 ? 28.353 -5.307 15.313 1.00 94.06 93 GLN A N 1
ATOM 773 C CA . GLN A 1 93 ? 27.967 -5.782 13.984 1.00 94.06 93 GLN A CA 1
ATOM 774 C C . GLN A 1 93 ? 27.844 -4.627 12.981 1.00 94.06 93 GLN A C 1
ATOM 776 O O . GLN A 1 93 ? 28.312 -4.740 11.850 1.00 94.06 93 GLN A O 1
ATOM 781 N N . GLU A 1 94 ? 27.258 -3.506 13.401 1.00 92.88 94 GLU A N 1
ATOM 782 C CA . GLU A 1 94 ? 27.108 -2.321 12.559 1.00 92.88 94 GLU A CA 1
ATOM 783 C C . GLU A 1 94 ? 28.463 -1.689 12.213 1.00 92.88 94 GLU A C 1
ATOM 785 O O . GLU A 1 94 ? 28.705 -1.351 11.057 1.00 92.88 94 GLU A O 1
ATOM 790 N N . ILE A 1 95 ? 29.387 -1.606 13.175 1.00 95.50 95 ILE A N 1
ATOM 791 C CA . ILE A 1 95 ? 30.758 -1.132 12.937 1.00 95.50 95 ILE A CA 1
ATOM 792 C C . ILE A 1 95 ? 31.459 -2.001 11.890 1.00 95.50 95 ILE A C 1
ATOM 794 O O . ILE A 1 95 ? 32.053 -1.468 10.954 1.00 95.50 95 ILE A O 1
ATOM 798 N N . GLU A 1 96 ? 31.378 -3.326 12.013 1.00 96.44 96 GLU A N 1
ATOM 799 C CA . GLU A 1 96 ? 31.997 -4.234 11.043 1.00 96.44 96 GLU A CA 1
ATOM 800 C C . GLU A 1 96 ? 31.349 -4.117 9.656 1.00 96.44 96 GLU A C 1
ATOM 802 O O . GLU A 1 96 ? 32.054 -4.055 8.647 1.00 96.44 96 GLU A O 1
ATOM 807 N N . ARG A 1 97 ? 30.019 -3.967 9.589 1.00 95.00 97 ARG A N 1
ATOM 808 C CA . ARG A 1 97 ? 29.293 -3.709 8.335 1.00 95.00 97 ARG A CA 1
ATOM 809 C C . ARG A 1 97 ? 29.757 -2.413 7.663 1.00 95.00 97 ARG A C 1
ATOM 811 O O . ARG A 1 97 ? 29.961 -2.389 6.449 1.00 95.00 97 ARG A O 1
ATOM 818 N N . LEU A 1 98 ? 29.930 -1.340 8.435 1.00 94.19 98 LEU A N 1
ATOM 819 C CA . LEU A 1 98 ? 30.379 -0.040 7.932 1.00 94.19 98 LEU A CA 1
ATOM 820 C C . LEU A 1 98 ? 31.834 -0.089 7.455 1.00 94.19 98 LEU A C 1
ATOM 822 O O . LEU A 1 98 ? 32.125 0.368 6.350 1.00 94.19 98 LEU A O 1
ATOM 826 N N . LYS A 1 99 ? 32.735 -0.703 8.233 1.00 95.19 99 LYS A N 1
ATOM 827 C CA . LYS A 1 99 ? 34.132 -0.925 7.826 1.00 95.19 99 LYS A CA 1
ATOM 828 C C . LYS A 1 99 ? 34.220 -1.730 6.533 1.00 95.19 99 LYS A C 1
ATOM 830 O O . LYS A 1 99 ? 34.975 -1.364 5.635 1.00 95.19 99 LYS A O 1
ATOM 835 N N . PHE A 1 100 ? 33.429 -2.798 6.418 1.00 94.38 100 PHE A N 1
ATOM 836 C CA . PHE A 1 100 ? 33.356 -3.592 5.197 1.00 94.38 100 PHE A CA 1
ATOM 837 C C . PHE A 1 100 ? 32.885 -2.743 4.013 1.00 94.38 100 PHE A C 1
ATOM 839 O O . PHE A 1 100 ? 33.540 -2.735 2.976 1.00 94.38 100 PHE A O 1
ATOM 846 N N . GLY A 1 101 ? 31.813 -1.962 4.187 1.00 91.44 101 GLY A N 1
ATOM 847 C CA . GLY A 1 101 ? 31.290 -1.076 3.146 1.00 91.44 101 GLY A CA 1
ATOM 848 C C . GLY A 1 101 ? 32.297 -0.029 2.661 1.00 91.44 101 GLY A C 1
ATOM 849 O O . GLY A 1 101 ? 32.338 0.254 1.467 1.00 91.44 101 GLY A O 1
ATOM 850 N N . LEU A 1 102 ? 33.136 0.505 3.554 1.00 90.19 102 LEU A N 1
ATOM 851 C CA . LEU A 1 102 ? 34.225 1.417 3.185 1.00 90.19 102 LEU A CA 1
ATOM 852 C C . LEU A 1 102 ? 35.335 0.715 2.393 1.00 90.19 102 LEU A C 1
ATOM 854 O O . LEU A 1 102 ? 35.910 1.320 1.494 1.00 90.19 102 LEU A O 1
ATOM 858 N N . LYS A 1 103 ? 35.629 -0.550 2.714 1.00 89.75 103 LYS A N 1
ATOM 859 C CA . LYS A 1 103 ? 36.686 -1.331 2.060 1.00 89.75 103 LYS A CA 1
ATOM 860 C C . LYS A 1 103 ? 36.281 -1.840 0.675 1.00 89.75 103 LYS A C 1
ATOM 862 O O . LYS A 1 103 ? 37.134 -1.919 -0.202 1.00 89.75 103 LYS A O 1
ATOM 867 N N . THR A 1 104 ? 35.025 -2.246 0.490 1.00 86.56 104 THR A N 1
ATOM 868 C CA . THR A 1 104 ? 34.616 -3.011 -0.700 1.00 86.56 104 THR A CA 1
ATOM 869 C C . THR A 1 104 ? 33.864 -2.219 -1.753 1.00 86.56 104 THR A C 1
ATOM 871 O O . THR A 1 104 ? 33.755 -2.706 -2.875 1.00 86.56 104 THR A O 1
ATOM 874 N N . LYS A 1 105 ? 33.336 -1.028 -1.448 1.00 79.38 105 LYS A N 1
ATOM 875 C CA . LYS A 1 105 ? 32.582 -0.260 -2.443 1.00 79.38 105 LYS A CA 1
ATOM 876 C C . LYS A 1 105 ? 33.519 0.532 -3.361 1.00 79.38 105 LYS A C 1
ATOM 878 O O . LYS A 1 105 ? 34.136 1.488 -2.889 1.00 79.38 105 LYS A O 1
ATOM 883 N N . PRO A 1 106 ? 33.589 0.220 -4.670 1.00 71.50 106 PRO A N 1
ATOM 884 C CA . PRO A 1 106 ? 34.186 1.140 -5.622 1.00 71.50 106 PRO A CA 1
ATOM 885 C C . PRO A 1 106 ? 33.268 2.361 -5.735 1.00 71.50 106 PRO A C 1
ATOM 887 O O . PRO A 1 106 ? 32.131 2.274 -6.200 1.00 71.50 106 PRO A O 1
ATOM 890 N N . TRP A 1 107 ? 33.741 3.510 -5.262 1.00 75.00 107 TRP A N 1
ATOM 891 C CA . TRP A 1 107 ? 33.018 4.768 -5.398 1.00 75.00 107 TRP A CA 1
ATOM 892 C C . TRP A 1 107 ? 33.177 5.279 -6.829 1.00 75.00 107 TRP A C 1
ATOM 894 O O . TRP A 1 107 ? 34.165 5.933 -7.162 1.00 75.00 107 TRP A O 1
ATOM 904 N N . LEU A 1 108 ? 32.201 4.995 -7.691 1.00 85.06 108 LEU A N 1
ATOM 905 C CA . LEU A 1 108 ? 32.061 5.750 -8.930 1.00 85.06 108 LEU A CA 1
ATOM 906 C C . LEU A 1 108 ? 31.543 7.147 -8.576 1.00 85.06 108 LEU A C 1
ATOM 908 O O . LEU A 1 108 ? 30.568 7.283 -7.835 1.00 85.06 108 LEU A O 1
ATOM 912 N N . LYS A 1 109 ? 32.193 8.198 -9.091 1.00 92.31 109 LYS A N 1
ATOM 913 C CA . LYS A 1 109 ? 31.696 9.570 -8.920 1.00 92.31 109 LYS A CA 1
ATOM 914 C C . LYS A 1 109 ? 30.263 9.642 -9.445 1.00 92.31 109 LYS A C 1
ATOM 916 O O . LYS A 1 109 ? 30.012 9.180 -10.555 1.00 92.31 109 LYS A O 1
ATOM 921 N N . ALA A 1 110 ? 29.359 10.263 -8.687 1.00 92.38 110 ALA A N 1
ATOM 922 C CA . ALA A 1 110 ? 27.940 10.347 -9.041 1.00 92.38 110 ALA A CA 1
ATOM 923 C C . ALA A 1 110 ? 27.724 10.855 -10.476 1.00 92.38 110 ALA A C 1
ATOM 925 O O . ALA A 1 110 ? 26.980 10.247 -11.231 1.00 92.38 110 ALA A O 1
ATOM 926 N N . MET A 1 111 ? 28.470 11.885 -10.890 1.00 94.31 111 MET A N 1
ATOM 927 C CA . MET A 1 111 ? 28.427 12.405 -12.260 1.00 94.31 111 MET A CA 1
ATOM 928 C C . MET A 1 111 ? 28.759 11.335 -13.308 1.00 94.31 111 MET A C 1
ATOM 930 O O . MET A 1 111 ? 28.030 11.182 -14.281 1.00 94.31 111 MET A O 1
ATOM 934 N N . LYS A 1 112 ? 29.807 10.532 -13.076 1.00 95.38 112 LYS A N 1
ATOM 935 C CA . LYS A 1 112 ? 30.197 9.473 -14.010 1.00 95.38 112 LYS A CA 1
ATOM 936 C C . LYS A 1 112 ? 29.196 8.317 -14.029 1.00 95.38 112 LYS A C 1
ATOM 938 O O . LYS A 1 112 ? 28.957 7.731 -15.084 1.00 95.38 112 LYS A O 1
ATOM 943 N N . ALA A 1 113 ? 28.603 7.998 -12.879 1.00 94.38 113 ALA A N 1
ATOM 944 C CA . ALA A 1 113 ? 27.514 7.031 -12.794 1.00 94.38 113 ALA A CA 1
ATOM 945 C C . ALA A 1 113 ? 26.301 7.499 -13.613 1.00 94.38 113 ALA A C 1
ATOM 947 O O . ALA A 1 113 ? 25.782 6.728 -14.416 1.00 94.38 113 ALA A O 1
ATOM 948 N N . SER A 1 114 ? 25.914 8.772 -13.484 1.00 96.31 114 SER A N 1
ATOM 949 C CA . SER A 1 114 ? 24.823 9.364 -14.262 1.00 96.31 114 SER A CA 1
ATOM 950 C C . SER A 1 114 ? 25.114 9.373 -15.761 1.00 96.31 114 SER A C 1
ATOM 952 O O . SER A 1 114 ? 24.259 8.959 -16.531 1.00 96.31 114 SER A O 1
ATOM 954 N N . GLU A 1 115 ? 26.316 9.771 -16.191 1.00 96.94 115 GLU A N 1
ATOM 955 C CA . GLU A 1 115 ? 26.716 9.705 -17.608 1.00 96.94 115 GLU A CA 1
ATOM 956 C C . GLU A 1 115 ? 26.611 8.285 -18.170 1.00 96.94 115 GLU A C 1
ATOM 958 O O . GLU A 1 115 ? 26.124 8.090 -19.279 1.00 96.94 115 GLU A O 1
ATOM 963 N N . THR A 1 116 ? 27.059 7.289 -17.400 1.00 96.50 116 THR A N 1
ATOM 964 C CA . THR A 1 116 ? 27.004 5.880 -17.813 1.00 96.50 116 THR A CA 1
ATOM 965 C C . THR A 1 116 ? 25.555 5.404 -17.924 1.00 96.50 116 THR A C 1
ATOM 967 O O . THR A 1 116 ? 25.213 4.729 -18.889 1.00 96.50 116 THR A O 1
ATOM 970 N N . MET A 1 117 ? 24.693 5.796 -16.979 1.00 96.88 117 MET A N 1
ATOM 971 C CA . MET A 1 117 ? 23.261 5.492 -17.018 1.00 96.88 117 MET A CA 1
ATOM 972 C C . MET A 1 117 ? 22.582 6.135 -18.230 1.00 96.88 117 MET A C 1
ATOM 974 O O . MET A 1 117 ? 21.858 5.459 -18.949 1.00 96.88 117 MET A O 1
ATOM 978 N N . VAL A 1 118 ? 22.850 7.418 -18.493 1.00 97.50 118 VAL A N 1
ATOM 979 C CA . VAL A 1 118 ? 22.315 8.121 -19.669 1.00 97.50 118 VAL A CA 1
ATOM 980 C C . VAL A 1 118 ? 22.782 7.441 -20.950 1.00 97.50 118 VAL A C 1
ATOM 982 O O . VAL A 1 118 ? 21.963 7.169 -21.817 1.00 97.50 118 VAL A O 1
ATOM 985 N N . GLY A 1 119 ? 24.073 7.116 -21.056 1.00 98.06 119 GLY A N 1
ATOM 986 C CA . GLY A 1 119 ? 24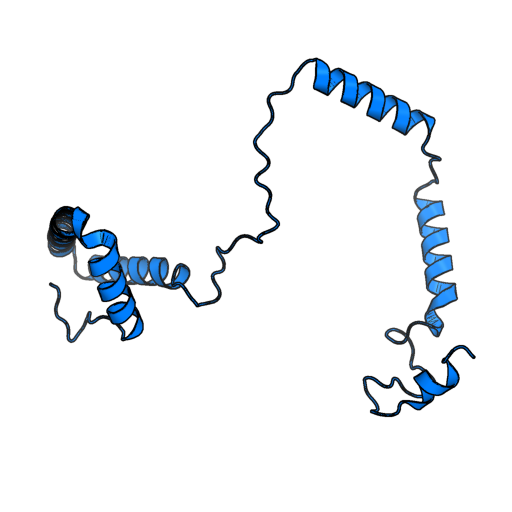.611 6.399 -22.210 1.00 98.06 119 GLY A CA 1
ATOM 987 C C . GLY A 1 119 ? 23.925 5.051 -22.433 1.00 98.06 119 GLY A C 1
ATOM 988 O O . GLY A 1 119 ? 23.568 4.734 -23.563 1.00 98.06 119 GLY A O 1
ATOM 989 N N . TRP A 1 120 ? 23.682 4.295 -21.360 1.00 97.12 120 TRP A N 1
ATOM 990 C CA . TRP A 1 120 ? 22.963 3.024 -21.423 1.00 97.12 120 TRP A CA 1
ATOM 991 C C . TRP A 1 120 ? 21.506 3.205 -21.868 1.00 97.12 120 TRP A C 1
ATOM 993 O O . TRP A 1 120 ? 21.077 2.549 -22.811 1.00 97.12 120 TRP A O 1
ATOM 1003 N N . CYS A 1 121 ? 20.760 4.138 -21.268 1.00 97.19 121 CYS A N 1
ATOM 1004 C CA . CYS A 1 121 ? 19.385 4.419 -21.684 1.00 97.19 121 CYS A CA 1
ATOM 1005 C C . CYS A 1 121 ? 19.314 4.860 -23.152 1.00 97.19 121 CYS A C 1
ATOM 1007 O O . CYS A 1 121 ? 18.465 4.375 -23.889 1.00 97.19 121 CYS A O 1
ATOM 1009 N N . SER A 1 122 ? 20.222 5.736 -23.596 1.00 96.62 122 SER A N 1
ATOM 1010 C CA . SER A 1 122 ? 20.277 6.184 -24.991 1.00 96.62 122 SER A CA 1
ATOM 1011 C C . SER A 1 122 ? 20.595 5.044 -25.957 1.00 96.62 122 SER A C 1
ATOM 1013 O O . SER A 1 122 ? 20.038 5.004 -27.046 1.00 96.62 122 SER A O 1
ATOM 1015 N N . GLN A 1 123 ? 21.464 4.104 -25.568 1.00 97.31 123 GLN A N 1
ATOM 1016 C CA . GLN A 1 123 ? 21.809 2.946 -26.396 1.00 97.31 123 GLN A CA 1
ATOM 1017 C C . GLN A 1 123 ? 20.598 2.042 -26.671 1.00 97.31 123 GLN A C 1
ATOM 1019 O O . GLN A 1 123 ? 20.499 1.475 -27.756 1.00 97.31 123 GLN A O 1
ATOM 1024 N N . PHE A 1 124 ? 19.695 1.899 -25.698 1.00 95.38 124 PHE A N 1
ATOM 1025 C CA . PHE A 1 124 ? 18.524 1.023 -25.795 1.00 95.38 124 PHE A CA 1
ATOM 1026 C C . PHE A 1 124 ? 17.213 1.769 -26.069 1.00 95.38 124 PHE A C 1
ATOM 1028 O O . PHE A 1 124 ? 16.159 1.142 -26.105 1.00 95.38 124 PHE A O 1
ATOM 1035 N N . PHE A 1 125 ? 17.271 3.083 -26.294 1.00 95.62 125 PHE A N 1
ATOM 1036 C CA . PHE A 1 125 ? 16.093 3.925 -26.493 1.00 95.62 125 PHE A CA 1
ATOM 1037 C C . PHE A 1 125 ? 15.196 3.422 -27.636 1.00 95.62 125 PHE A C 1
ATOM 1039 O O . PHE A 1 125 ? 13.992 3.270 -27.447 1.00 95.62 125 PHE A O 1
ATOM 1046 N N . ASP A 1 126 ? 15.793 3.078 -28.782 1.00 93.19 126 ASP A N 1
ATOM 1047 C CA . ASP A 1 126 ? 15.070 2.587 -29.968 1.00 93.19 126 ASP A CA 1
ATOM 1048 C C . ASP A 1 126 ? 14.539 1.147 -29.823 1.00 93.19 126 ASP A C 1
ATOM 1050 O O . ASP A 1 126 ? 13.811 0.661 -30.685 1.00 93.19 126 ASP A O 1
ATOM 1054 N N . TYR A 1 127 ? 14.906 0.446 -28.746 1.00 90.69 127 TYR A N 1
ATOM 1055 C CA . TYR A 1 127 ? 14.430 -0.909 -28.444 1.00 90.69 127 TYR A CA 1
ATOM 1056 C C . TYR A 1 127 ? 13.314 -0.915 -27.390 1.00 90.69 127 TYR A C 1
ATOM 1058 O O . TYR A 1 127 ? 12.724 -1.963 -27.124 1.00 90.69 127 TYR A O 1
ATOM 1066 N N . ASP A 1 128 ? 13.015 0.232 -26.776 1.00 93.19 128 ASP A N 1
ATOM 1067 C CA . ASP A 1 128 ? 11.935 0.360 -25.804 1.00 93.19 128 ASP A CA 1
ATOM 1068 C C . ASP A 1 128 ? 10.603 0.627 -26.521 1.00 93.19 128 ASP A C 1
ATOM 1070 O O . ASP A 1 128 ? 10.358 1.718 -27.044 1.00 93.19 128 ASP A O 1
ATOM 1074 N N . ALA A 1 129 ? 9.720 -0.375 -26.501 1.00 90.69 129 ALA A N 1
ATOM 1075 C CA . ALA A 1 129 ? 8.401 -0.331 -27.130 1.00 90.69 129 ALA A CA 1
ATOM 1076 C C . ALA A 1 129 ? 7.420 0.679 -26.494 1.00 90.69 129 ALA A C 1
ATOM 1078 O O . ALA A 1 129 ? 6.347 0.910 -27.054 1.00 90.69 129 ALA A O 1
ATOM 1079 N N . PHE A 1 130 ? 7.745 1.264 -25.332 1.00 92.25 130 PHE A N 1
ATOM 1080 C CA . PHE A 1 130 ? 6.992 2.379 -24.749 1.00 92.25 130 PHE A CA 1
ATOM 1081 C C . PHE A 1 130 ? 7.490 3.743 -25.232 1.00 92.25 130 PHE A C 1
ATOM 1083 O O . PHE A 1 130 ? 6.713 4.698 -25.256 1.00 92.25 130 PHE A O 1
ATOM 1090 N N . MET A 1 131 ? 8.770 3.849 -25.596 1.00 93.06 131 MET A N 1
ATOM 1091 C CA . MET A 1 131 ? 9.393 5.112 -26.005 1.00 93.06 131 MET A CA 1
ATOM 1092 C C . MET A 1 131 ? 9.366 5.301 -27.521 1.00 93.06 131 MET A C 1
ATOM 1094 O O . MET A 1 131 ? 9.210 6.424 -28.002 1.00 93.06 131 MET A O 1
ATOM 1098 N N . THR A 1 132 ? 9.497 4.210 -28.275 1.00 91.25 132 THR A N 1
ATOM 1099 C CA . THR A 1 132 ? 9.519 4.209 -29.739 1.00 91.25 132 THR A CA 1
ATOM 1100 C C . THR A 1 132 ? 8.512 3.211 -30.301 1.00 91.25 132 THR A C 1
ATOM 1102 O O . THR A 1 132 ? 8.176 2.204 -29.678 1.00 91.25 132 THR A O 1
ATOM 1105 N N . ALA A 1 133 ? 7.975 3.514 -31.485 1.00 88.44 133 ALA A N 1
ATOM 1106 C CA . ALA A 1 133 ? 7.048 2.615 -32.158 1.00 88.44 133 ALA A CA 1
ATOM 1107 C C . ALA A 1 133 ? 7.803 1.372 -32.645 1.00 88.44 133 ALA A C 1
ATOM 1109 O O . ALA A 1 133 ? 8.716 1.477 -33.467 1.00 88.44 133 ALA A O 1
ATOM 1110 N N . SER A 1 134 ? 7.403 0.193 -32.167 1.00 86.62 134 SER A N 1
ATOM 1111 C CA . SER A 1 134 ? 7.985 -1.063 -32.631 1.00 86.62 134 SER A CA 1
ATOM 1112 C C . SER A 1 134 ? 7.571 -1.351 -34.075 1.00 86.62 134 SER A C 1
ATOM 1114 O O . SER A 1 134 ? 6.454 -1.039 -34.495 1.00 86.62 134 SER A O 1
ATOM 1116 N N . THR A 1 135 ? 8.468 -1.978 -34.835 1.00 85.88 135 THR A N 1
ATOM 1117 C CA . THR A 1 135 ? 8.159 -2.504 -36.170 1.00 85.88 135 THR A CA 1
ATOM 1118 C C . THR A 1 135 ? 8.593 -3.969 -36.246 1.00 85.88 135 THR A C 1
ATOM 1120 O O . THR A 1 135 ? 9.792 -4.227 -36.137 1.00 85.88 135 THR A O 1
ATOM 1123 N N . PRO A 1 136 ? 7.669 -4.932 -36.451 1.00 91.00 136 PRO A N 1
ATOM 1124 C CA . PRO A 1 136 ? 6.209 -4.799 -36.567 1.00 91.00 136 PRO A CA 1
ATOM 1125 C C . PRO A 1 136 ? 5.520 -4.168 -35.343 1.00 91.00 136 PRO A C 1
ATOM 1127 O O . PRO A 1 136 ? 6.126 -4.022 -34.277 1.00 91.00 136 PRO A O 1
ATOM 1130 N N . ALA A 1 137 ? 4.263 -3.753 -35.521 1.00 90.88 137 ALA A N 1
ATOM 1131 C CA . ALA A 1 137 ? 3.495 -3.037 -34.504 1.00 90.88 137 ALA A CA 1
ATOM 1132 C C . ALA A 1 137 ? 3.425 -3.806 -33.175 1.00 90.88 137 ALA A C 1
ATOM 1134 O O . ALA A 1 137 ? 3.532 -5.030 -33.136 1.00 90.88 137 ALA A O 1
ATOM 1135 N N . ASN A 1 138 ? 3.253 -3.073 -32.074 1.00 92.38 138 ASN A N 1
ATOM 1136 C CA . ASN A 1 138 ? 3.210 -3.663 -30.742 1.00 92.38 138 ASN A CA 1
ATOM 1137 C C . ASN A 1 138 ? 1.988 -4.606 -30.630 1.00 92.38 138 ASN A C 1
ATOM 1139 O O . ASN A 1 138 ? 0.851 -4.134 -30.790 1.00 92.38 138 ASN A O 1
ATOM 1143 N N . PRO A 1 139 ? 2.180 -5.909 -30.341 1.00 94.00 139 PRO A N 1
ATOM 1144 C CA . PRO A 1 139 ? 1.087 -6.879 -30.291 1.00 94.00 139 PRO A CA 1
ATOM 1145 C C . PRO A 1 139 ? 0.019 -6.539 -29.250 1.00 94.00 139 PRO A C 1
ATOM 1147 O O . PRO A 1 139 ? -1.151 -6.832 -29.461 1.00 94.00 139 PRO A O 1
ATOM 1150 N N . TRP A 1 140 ? 0.389 -5.850 -28.163 1.00 92.88 140 TRP A N 1
ATOM 1151 C CA . TRP A 1 140 ? -0.548 -5.443 -27.109 1.00 92.88 140 TRP A CA 1
ATOM 1152 C C . TRP A 1 140 ? -1.539 -4.352 -27.540 1.00 92.88 140 TRP A C 1
ATOM 1154 O O . TRP A 1 140 ? -2.529 -4.130 -26.849 1.00 92.88 140 TRP A O 1
ATOM 1164 N N . THR A 1 141 ? -1.264 -3.637 -28.635 1.00 92.69 141 THR A N 1
ATOM 1165 C CA . THR A 1 141 ? -2.110 -2.532 -29.126 1.00 92.69 141 THR A CA 1
ATOM 1166 C C . THR A 1 141 ? -2.709 -2.783 -30.503 1.00 92.69 141 THR A C 1
ATOM 1168 O O . THR A 1 141 ? -3.650 -2.095 -30.885 1.00 92.69 141 THR A O 1
ATOM 1171 N N . SER A 1 142 ? -2.121 -3.693 -31.280 1.00 92.62 142 SER A N 1
ATOM 1172 C CA . SER A 1 142 ? -2.491 -3.937 -32.680 1.00 92.62 142 SER A CA 1
ATOM 1173 C C . SER A 1 142 ? -3.161 -5.289 -32.916 1.00 92.62 142 SER A C 1
ATOM 1175 O O . SER A 1 142 ? -3.609 -5.533 -34.032 1.00 92.62 142 SER A O 1
ATOM 1177 N N . ASP A 1 143 ? -3.207 -6.157 -31.899 1.00 93.44 143 ASP A N 1
ATOM 1178 C CA . ASP A 1 143 ? -3.649 -7.554 -31.998 1.00 93.44 143 ASP A CA 1
ATOM 1179 C C . ASP A 1 143 ? -2.902 -8.374 -33.084 1.00 93.44 143 ASP A C 1
ATOM 1181 O O . ASP A 1 143 ? -3.339 -9.459 -33.468 1.00 93.44 143 ASP A O 1
ATOM 1185 N N . ASP A 1 144 ? -1.749 -7.885 -33.566 1.00 93.81 144 ASP A N 1
ATOM 1186 C CA . ASP A 1 144 ? -0.862 -8.561 -34.518 1.00 93.81 144 ASP A CA 1
ATOM 1187 C C . ASP A 1 144 ? 0.363 -9.142 -33.798 1.00 93.81 144 ASP A C 1
ATOM 1189 O O . ASP A 1 144 ? 1.204 -8.422 -33.260 1.00 93.81 144 ASP A O 1
ATOM 1193 N N . VAL A 1 145 ? 0.492 -10.469 -33.819 1.00 94.88 145 VAL A N 1
ATOM 1194 C CA . VAL A 1 145 ? 1.576 -11.204 -33.145 1.00 94.88 145 VAL A CA 1
ATOM 1195 C C . VAL A 1 145 ? 2.874 -11.271 -33.955 1.00 94.88 145 VAL A C 1
ATOM 1197 O O . VAL A 1 145 ? 3.845 -11.872 -33.492 1.00 94.88 145 VAL A O 1
ATOM 1200 N N . SER A 1 146 ? 2.932 -10.652 -35.139 1.00 94.25 146 SER A N 1
ATOM 1201 C CA . SER A 1 146 ? 4.096 -10.696 -36.036 1.00 94.25 146 SER A CA 1
ATOM 1202 C C . SER A 1 146 ? 5.401 -10.286 -35.349 1.00 94.25 146 SER A C 1
ATOM 1204 O O . SER A 1 146 ? 6.420 -10.944 -35.549 1.00 94.25 146 SER A O 1
ATOM 1206 N N . LEU A 1 147 ? 5.376 -9.253 -34.492 1.00 92.81 147 LEU A N 1
ATOM 1207 C CA . LEU A 1 147 ? 6.557 -8.822 -33.732 1.00 92.81 147 LEU A CA 1
ATOM 1208 C C . LEU A 1 147 ? 7.089 -9.929 -32.808 1.00 92.81 147 LEU A C 1
ATOM 1210 O O . LEU A 1 147 ? 8.300 -10.074 -32.672 1.00 92.81 147 LEU A O 1
ATOM 1214 N N . TRP A 1 148 ? 6.217 -10.715 -32.174 1.00 93.25 148 TRP A N 1
ATOM 1215 C CA . TRP A 1 148 ? 6.655 -11.830 -31.331 1.00 93.25 148 TRP A CA 1
ATOM 1216 C C . TRP A 1 148 ? 7.216 -12.972 -32.164 1.00 93.25 148 TRP A C 1
ATOM 1218 O O . TRP A 1 148 ? 8.271 -13.487 -31.821 1.00 93.25 148 TRP A O 1
ATOM 1228 N N . VAL A 1 149 ? 6.560 -13.319 -33.276 1.00 94.50 149 VAL A N 1
ATOM 1229 C CA . VAL A 1 149 ? 6.990 -14.415 -34.160 1.00 94.50 149 VAL A CA 1
ATOM 1230 C C . VAL A 1 149 ? 8.390 -14.172 -34.727 1.00 94.50 149 VAL A C 1
ATOM 1232 O O . VAL A 1 149 ? 9.174 -15.106 -34.827 1.00 94.50 149 VAL A O 1
ATOM 1235 N N . ILE A 1 150 ? 8.744 -12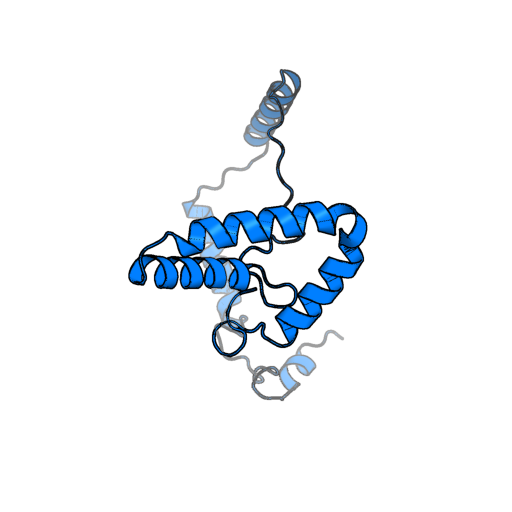.930 -35.071 1.00 92.19 150 ILE A N 1
ATOM 1236 C CA . ILE A 1 150 ? 10.097 -12.635 -35.574 1.00 92.19 150 ILE A CA 1
ATOM 1237 C C . ILE A 1 150 ? 11.174 -12.619 -34.476 1.00 92.19 150 ILE A C 1
ATOM 1239 O O . ILE A 1 150 ? 12.356 -12.685 -34.798 1.00 92.19 150 ILE A O 1
ATOM 1243 N N . ASN A 1 151 ? 10.778 -12.510 -33.204 1.00 89.94 151 ASN A N 1
ATOM 1244 C CA . ASN A 1 151 ? 11.676 -12.473 -32.046 1.00 89.94 151 ASN A CA 1
ATOM 1245 C C . ASN A 1 151 ? 11.610 -13.766 -31.210 1.00 89.94 151 ASN A C 1
ATOM 1247 O O . ASN A 1 151 ? 12.119 -13.790 -30.092 1.00 89.94 151 ASN A O 1
ATOM 1251 N N . THR A 1 152 ? 10.973 -14.835 -31.702 1.00 90.50 152 THR A N 1
ATOM 1252 C CA . THR A 1 152 ? 11.081 -16.148 -31.058 1.00 90.50 152 THR A CA 1
ATOM 1253 C C . THR A 1 152 ? 12.471 -16.715 -31.309 1.00 90.50 152 THR A C 1
ATOM 1255 O O . THR A 1 152 ? 12.864 -16.876 -32.466 1.00 90.50 152 THR A O 1
ATOM 1258 N N . ASP A 1 153 ? 13.191 -17.047 -30.239 1.00 81.38 153 ASP A N 1
ATOM 1259 C CA . ASP A 1 153 ? 14.427 -17.821 -30.338 1.00 81.38 153 ASP A CA 1
ATOM 1260 C C . ASP A 1 153 ? 14.132 -19.188 -30.995 1.00 81.38 153 ASP A C 1
ATOM 1262 O O . ASP A 1 153 ? 13.108 -19.811 -30.692 1.00 81.38 153 ASP A O 1
ATOM 1266 N N . LEU A 1 154 ? 15.004 -19.627 -31.916 1.00 61.56 154 LEU A N 1
ATOM 1267 C CA . LEU A 1 154 ? 14.957 -20.966 -32.532 1.00 61.56 154 LEU A CA 1
ATOM 1268 C C . LEU A 1 154 ? 15.198 -22.081 -31.506 1.00 61.56 154 LEU A C 1
ATOM 1270 O O . LEU A 1 154 ? 16.121 -21.925 -30.673 1.00 61.56 154 LEU A O 1
#

Organism: NCBI:txid227884

InterPro domains:
  IPR015898 G-protein, gamma subunit-like domain [PF00631] (92-149)
  IPR015898 G-protein, gamma subunit-like domain [SM00224] (88-150)
  IPR015898 G-protein, gamma subunit-like domain [SM01224] (85-150)
  IPR036284 G-protein gamma-like domain superfamily [SSF48670] (90-145)
  IPR040759 Regulator of G-protein signalling, DHEX domain [PF18148] (1-74)
  IPR047016 Regulator of G protein signaling 6/7/9/11 [PTHR45746] (1-152)
  IPR047017 Regulator of G-protein signalling 6/7/9/11, DHEX domain superfamily [G3DSA:1.10.1240.60] (1-82)

pLDDT: mean 88.21, std 9.62, range [57.44, 98.12]

Foldseek 3Di:
DPDCVVDNDDPLRVVVVVVCCVVCVVCVVVVVVVVVVVVVVLVPDDPVVNVVVVVVVVVVVVLVDPPDPRPPDDPPPPDPPDPDDDDPVNVVVVVVVVVVCVVPDDDDPPVVVVVVVVVVCVVCQCVDVVNHADVVGDCVPPVDCVSVVVVDDD

Sequence (154 aa):
MRNELKHGLEEDEVEAYNKLVELLGHMWGFISVQAEMQLKIQKERKKSEKVVFDSEERAFWRLRRPGTSNCLEEPIQKIERKLRKCTAGIYRQEIERLKFGLKTKPWLKAMKASETMVGWCSQFFDYDAFMTASTPANPWTSDDVSLWVINTDL

Secondary structure (DSSP, 8-state):
---HHHHPPPHHHHHHHHHHHHHTGGGHHHHHHHHHHHHHHHHHS-HHHHHHHHHHHHHHHHTT-TTS--TTPPPTT----------HHHHHHHHHHHHHHHHH-----HHHHHHHHHHHHHHHGGG-TTTS--SSPPHHHH--THHHHHT---

Radius of gyration: 31.52 Å; chains: 1; bounding box: 75×41×66 Å